Protein AF-A0AA40BUY1-F1 (afdb_monomer_lite)

Foldseek 3Di:
DDDDDDDDDDPPPPPPPPQADEAEAEAEDAVPPADPPHAPAEAECVVADDPDPVCVVVDFQLDPVVLVVSVVGPVSVVSVVVVVVVVVVVVVVVSVCRDPVNVPDDDPQQDPVSYHYHYHYYYDPGHDPNNVVPVVD

pLDDT: mean 70.33, std 16.42, range [40.0, 90.94]

Radius of gyration: 23.1 Å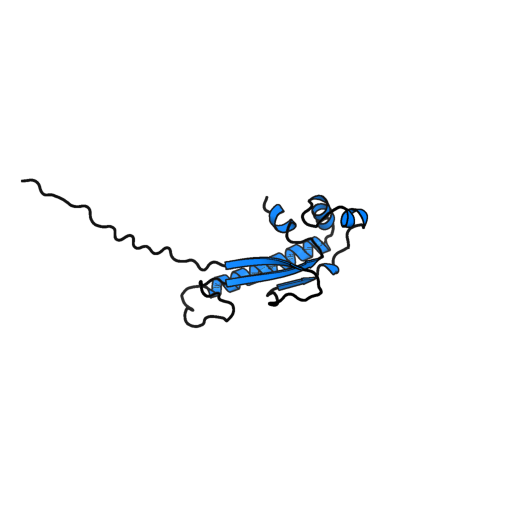; chains: 1; bounding box: 53×69×50 Å

Structure (mmCIF, N/CA/C/O backbone):
data_AF-A0AA40BUY1-F1
#
_entry.id   AF-A0AA40BUY1-F1
#
loop_
_atom_site.group_PDB
_atom_site.id
_atom_site.type_symbol
_atom_site.label_atom_id
_atom_site.label_alt_id
_atom_site.label_comp_id
_atom_site.label_asym_id
_atom_site.label_entity_id
_atom_site.label_seq_id
_atom_site.pdbx_PDB_ins_code
_atom_site.Cartn_x
_atom_site.Cartn_y
_atom_site.Cartn_z
_atom_site.occupancy
_atom_site.B_iso_or_equiv
_atom_site.auth_seq_id
_atom_site.auth_comp_id
_atom_site.auth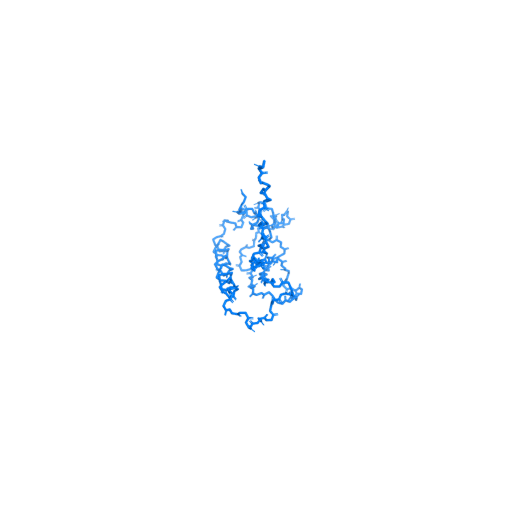_asym_id
_atom_site.auth_atom_id
_atom_site.pdbx_PDB_model_num
ATOM 1 N N . MET A 1 1 ? -32.742 59.477 33.363 1.00 49.59 1 MET A N 1
ATOM 2 C CA . MET A 1 1 ? -32.912 58.022 33.549 1.00 49.59 1 MET A CA 1
ATOM 3 C C . MET A 1 1 ? -32.795 57.360 32.189 1.00 49.59 1 MET A C 1
ATOM 5 O O . MET A 1 1 ? -33.638 57.623 31.346 1.00 49.59 1 MET A O 1
ATOM 9 N N . ALA A 1 2 ? -31.739 56.583 31.959 1.00 40.00 2 ALA A N 1
ATOM 10 C CA . ALA A 1 2 ? -31.630 55.678 30.818 1.00 40.00 2 ALA A CA 1
ATOM 11 C C . ALA A 1 2 ? -30.786 54.480 31.264 1.00 40.00 2 ALA A C 1
ATOM 13 O O . ALA A 1 2 ? -29.692 54.647 31.800 1.00 40.00 2 ALA A O 1
ATOM 14 N N . THR A 1 3 ? -31.391 53.306 31.150 1.00 44.47 3 THR A N 1
ATOM 15 C CA . THR A 1 3 ? -30.988 52.039 31.752 1.00 44.47 3 THR A CA 1
ATOM 16 C C . THR A 1 3 ? -29.832 51.395 30.991 1.00 44.47 3 THR A C 1
ATOM 18 O O . THR A 1 3 ? -29.900 51.212 29.779 1.00 44.47 3 THR A O 1
ATOM 21 N N . THR A 1 4 ? -28.797 51.020 31.741 1.00 53.81 4 THR A N 1
ATOM 22 C CA . THR A 1 4 ? -27.724 50.093 31.367 1.00 53.81 4 THR A CA 1
ATOM 23 C C . THR A 1 4 ? -28.295 48.760 30.887 1.00 53.81 4 THR A C 1
ATOM 25 O O . THR A 1 4 ? -29.037 48.113 31.622 1.00 53.81 4 THR A O 1
ATOM 28 N N . ILE A 1 5 ? -27.893 48.311 29.697 1.00 55.28 5 ILE A N 1
ATOM 29 C CA . ILE A 1 5 ? -28.089 46.929 29.246 1.00 55.28 5 ILE A CA 1
ATOM 30 C C . ILE A 1 5 ? -26.696 46.314 29.099 1.00 55.28 5 ILE A C 1
ATOM 32 O O . ILE A 1 5 ? -25.923 46.711 28.229 1.00 55.28 5 ILE A O 1
ATOM 36 N N . ALA A 1 6 ? -26.355 45.394 30.002 1.00 56.38 6 ALA A N 1
ATOM 37 C CA . ALA A 1 6 ? -25.155 44.573 29.895 1.00 56.38 6 ALA A CA 1
ATOM 38 C C . ALA A 1 6 ? -25.347 43.519 28.786 1.00 56.38 6 ALA A C 1
ATOM 40 O O . ALA A 1 6 ? -26.455 42.993 28.649 1.00 56.38 6 ALA A O 1
ATOM 41 N N . PRO A 1 7 ? -24.309 43.186 28.000 1.00 52.75 7 PRO A N 1
ATOM 42 C CA . PRO A 1 7 ? -24.410 42.123 27.011 1.00 52.75 7 PRO A CA 1
ATOM 43 C C . PRO A 1 7 ? -24.558 40.761 27.703 1.00 52.75 7 PRO A C 1
ATOM 45 O O . PRO A 1 7 ? -23.785 40.414 28.597 1.00 52.75 7 PRO A O 1
ATOM 48 N N . LEU A 1 8 ? -25.582 40.014 27.276 1.00 47.84 8 LEU A N 1
ATOM 49 C CA . LEU A 1 8 ? -25.810 38.611 27.613 1.00 47.84 8 LEU A CA 1
ATOM 50 C C . LEU A 1 8 ? -24.528 37.809 27.360 1.00 47.84 8 LEU A C 1
ATOM 52 O O . LEU A 1 8 ? -23.993 37.830 26.253 1.00 47.84 8 LEU A O 1
ATOM 56 N N . GLY A 1 9 ? -24.077 37.072 28.374 1.00 49.25 9 GLY A N 1
ATOM 57 C CA . GLY A 1 9 ? -23.062 36.046 28.196 1.00 49.25 9 GLY A CA 1
ATOM 58 C C . GLY A 1 9 ? -23.556 34.991 27.212 1.00 49.25 9 GLY A C 1
ATOM 59 O O . GLY A 1 9 ? -24.532 34.290 27.488 1.00 49.25 9 GLY A O 1
ATOM 60 N N . THR A 1 10 ? -22.883 34.866 26.071 1.00 49.66 10 THR A N 1
ATOM 61 C CA . THR A 1 10 ? -22.937 33.637 25.290 1.00 49.66 10 THR A CA 1
ATOM 62 C C . THR A 1 10 ? -22.011 32.644 25.971 1.00 49.66 10 THR A C 1
ATOM 64 O O . THR A 1 10 ? -20.785 32.746 25.944 1.00 49.66 10 THR A O 1
ATOM 67 N N . ASN A 1 11 ? -22.627 31.691 26.664 1.00 52.66 11 ASN A N 1
ATOM 68 C CA . ASN A 1 11 ? -21.968 30.478 27.111 1.00 52.66 11 ASN A CA 1
ATOM 69 C C . ASN A 1 11 ? -21.655 29.628 25.871 1.00 52.66 11 ASN A C 1
ATOM 71 O O . ASN A 1 11 ? -22.281 28.595 25.659 1.00 52.66 11 ASN A O 1
ATOM 75 N N . ASP A 1 12 ? -20.692 30.049 25.053 1.00 49.56 12 ASP A N 1
ATOM 76 C CA . ASP A 1 12 ? -20.134 29.225 23.981 1.00 49.56 12 ASP A CA 1
ATOM 77 C C . ASP A 1 12 ? -19.115 28.252 24.584 1.00 49.56 12 ASP A C 1
ATOM 79 O O . ASP A 1 12 ? -17.949 28.188 24.211 1.00 49.56 12 ASP A O 1
ATOM 83 N N . ASN A 1 13 ? -19.581 27.455 25.548 1.00 48.94 13 ASN A N 1
ATOM 84 C CA . ASN A 1 13 ? -18.924 26.219 25.947 1.00 48.94 13 ASN A CA 1
ATOM 85 C C . ASN A 1 13 ? -19.320 25.117 24.948 1.00 48.94 13 ASN A C 1
ATOM 87 O O . ASN A 1 13 ? -19.803 24.051 25.322 1.00 48.94 13 ASN A O 1
ATOM 91 N N . MET A 1 14 ? -19.172 25.397 23.648 1.00 45.34 14 MET A N 1
ATOM 92 C CA . MET A 1 14 ? -19.155 24.366 22.619 1.00 45.34 14 MET A CA 1
ATOM 93 C C . MET A 1 14 ? -17.780 23.724 22.716 1.00 45.34 14 MET A C 1
ATOM 95 O O . MET A 1 14 ? -16.821 24.135 22.067 1.00 45.34 14 MET A O 1
ATOM 99 N N . SER A 1 15 ? -17.678 22.717 23.583 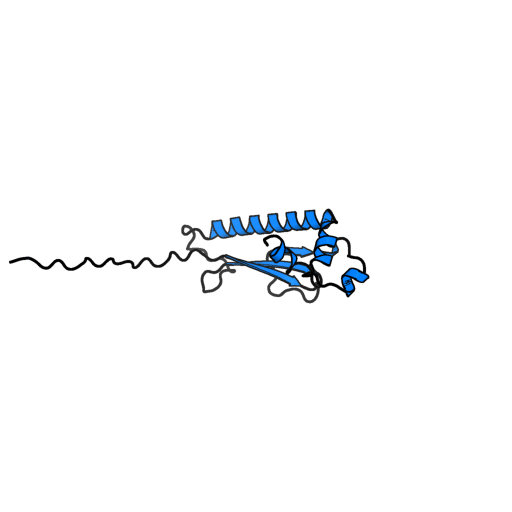1.00 53.75 15 SER A N 1
ATOM 100 C CA . SER A 1 15 ? -16.625 21.720 23.434 1.00 53.75 15 SER A CA 1
ATOM 101 C C . SER A 1 15 ? -16.669 21.277 21.967 1.00 53.75 15 SER A C 1
ATOM 103 O O . SER A 1 15 ? -17.750 20.875 21.520 1.00 53.75 15 SER A O 1
ATOM 105 N N . PRO A 1 16 ? -15.586 21.415 21.177 1.00 54.59 16 PRO A N 1
ATOM 106 C CA . PRO A 1 16 ? -15.600 20.905 19.817 1.00 54.59 16 PRO A CA 1
ATOM 107 C C . PRO A 1 16 ? -15.948 19.429 19.939 1.00 54.59 16 PRO A C 1
ATOM 109 O O . PRO A 1 16 ? -15.284 18.712 20.688 1.00 54.59 16 PRO A O 1
ATOM 112 N N . LEU A 1 17 ? -17.035 19.003 19.291 1.00 47.31 17 LEU A N 1
ATOM 113 C CA . LEU A 1 17 ? -17.368 17.591 19.175 1.00 47.31 17 LEU A CA 1
ATOM 114 C C . LEU A 1 17 ? -16.100 16.920 18.650 1.00 47.31 17 LEU A C 1
ATOM 116 O O . LEU A 1 17 ? -15.716 17.150 17.502 1.00 47.31 17 LEU A O 1
ATOM 120 N N . LEU A 1 18 ? -15.393 16.213 19.535 1.00 56.53 18 LEU A N 1
ATOM 121 C CA . LEU A 1 18 ? -14.166 15.498 19.226 1.00 56.53 18 LEU A CA 1
ATOM 122 C C . LEU A 1 18 ? -14.582 14.376 18.288 1.00 56.53 18 LEU A C 1
ATOM 124 O O . LEU A 1 18 ? -14.906 13.275 18.725 1.00 56.53 18 LEU A O 1
ATOM 128 N N . LEU A 1 19 ? -14.662 14.700 16.998 1.00 58.59 19 LEU A N 1
ATOM 129 C CA . LEU A 1 19 ? -14.892 13.710 15.973 1.00 58.59 19 LEU A CA 1
ATOM 130 C C . LEU A 1 19 ? -13.768 12.685 16.123 1.00 58.59 19 LEU A C 1
ATOM 132 O O . LEU A 1 19 ? -12.589 13.067 16.179 1.00 58.59 19 LEU A O 1
ATOM 136 N N . PRO A 1 20 ? -14.118 11.403 16.252 1.00 65.12 20 PRO A N 1
ATOM 137 C CA . PRO A 1 20 ? -13.131 10.371 16.461 1.00 65.12 20 PRO A CA 1
ATOM 138 C C . PRO A 1 20 ? -12.145 10.409 15.293 1.00 65.12 20 PRO A C 1
ATOM 140 O O . PRO A 1 20 ? -12.517 10.385 14.120 1.00 65.12 20 PRO A O 1
ATOM 143 N N . THR A 1 21 ? -10.869 10.581 15.630 1.00 71.69 21 THR A N 1
ATOM 144 C CA . THR A 1 21 ? -9.810 10.749 14.637 1.00 71.69 21 THR A CA 1
ATOM 145 C C . THR A 1 21 ? -9.294 9.371 14.249 1.00 71.69 21 THR A C 1
ATOM 147 O O . THR A 1 21 ? -8.694 8.679 15.076 1.00 71.69 21 THR A O 1
ATOM 150 N N . LEU A 1 22 ? -9.521 8.986 12.994 1.00 78.88 22 LEU A N 1
ATOM 151 C CA . LEU A 1 22 ? -8.958 7.775 12.408 1.00 78.88 22 LEU A CA 1
ATOM 152 C C . LEU A 1 22 ? -7.562 8.067 11.847 1.00 78.88 22 LEU A C 1
ATOM 154 O O . LEU A 1 22 ? -7.379 9.008 11.074 1.00 78.88 22 LEU A O 1
ATOM 158 N N . ILE A 1 23 ? -6.578 7.252 12.224 1.00 82.69 23 ILE A N 1
ATOM 159 C CA . ILE A 1 23 ? -5.206 7.345 11.715 1.00 82.69 23 ILE A CA 1
ATOM 160 C C . ILE A 1 23 ? -4.938 6.152 10.800 1.00 82.69 23 ILE A C 1
ATOM 162 O O . ILE A 1 23 ? -4.936 5.014 11.259 1.00 82.69 23 ILE A O 1
ATOM 166 N N . LEU A 1 24 ? -4.652 6.416 9.523 1.00 83.31 24 LEU A N 1
ATOM 167 C CA . LEU A 1 24 ? -4.169 5.411 8.574 1.00 83.31 24 LEU A CA 1
ATOM 168 C C . LEU A 1 24 ? -2.634 5.387 8.576 1.00 83.31 24 LEU A C 1
ATOM 170 O O . LEU A 1 24 ? -1.993 6.368 8.194 1.00 83.31 24 LEU A O 1
ATOM 174 N N . LEU A 1 25 ? -2.042 4.261 8.973 1.00 83.69 25 LEU A N 1
ATOM 175 C CA . LEU A 1 25 ? -0.599 4.039 8.978 1.00 83.69 25 LEU A CA 1
ATOM 176 C C . LEU A 1 25 ? -0.201 3.113 7.823 1.00 83.69 25 LEU A C 1
ATOM 178 O O . LEU A 1 25 ? -0.464 1.916 7.866 1.00 83.69 25 LEU A O 1
ATOM 182 N N . LEU A 1 26 ? 0.482 3.654 6.812 1.00 84.00 26 LEU A N 1
ATOM 183 C CA . LEU A 1 26 ? 1.041 2.874 5.704 1.00 84.00 26 LEU A CA 1
ATOM 184 C C . LEU A 1 26 ? 2.522 2.570 5.965 1.00 84.00 26 LEU A C 1
ATOM 186 O O . LEU A 1 26 ? 3.344 3.484 6.021 1.00 84.00 26 LEU A O 1
ATOM 190 N N . THR A 1 27 ? 2.873 1.290 6.086 1.00 84.50 27 THR A N 1
ATOM 191 C CA . THR A 1 27 ? 4.236 0.842 6.411 1.00 84.50 27 THR A CA 1
ATOM 192 C C . THR A 1 27 ? 4.817 -0.044 5.311 1.00 84.50 27 THR A C 1
ATOM 194 O O . THR A 1 27 ? 4.309 -1.131 5.036 1.00 84.50 27 THR A O 1
ATOM 197 N N . SER A 1 28 ? 5.936 0.366 4.710 1.00 81.81 28 SER A N 1
ATOM 198 C CA . SER A 1 28 ? 6.769 -0.522 3.888 1.00 81.81 28 SER A CA 1
ATOM 199 C C . SER A 1 28 ? 7.749 -1.288 4.778 1.00 81.81 28 SER A C 1
ATOM 201 O O . SER A 1 28 ? 8.490 -0.660 5.533 1.00 81.81 28 SER A O 1
ATOM 203 N N . HIS A 1 29 ? 7.786 -2.620 4.692 1.00 80.25 29 HIS A N 1
ATOM 204 C CA . HIS A 1 29 ? 8.687 -3.441 5.513 1.00 80.25 29 HIS A CA 1
ATOM 205 C C . HIS A 1 29 ? 9.345 -4.580 4.730 1.00 80.25 29 HIS A C 1
ATOM 207 O O . HIS A 1 29 ? 8.825 -5.053 3.716 1.00 80.25 29 HIS A O 1
ATOM 213 N N . ALA A 1 30 ? 10.487 -5.049 5.240 1.00 77.56 30 ALA A N 1
ATOM 214 C CA . ALA A 1 30 ? 11.073 -6.317 4.829 1.00 77.56 30 ALA A CA 1
ATOM 215 C C . ALA A 1 30 ? 10.273 -7.500 5.423 1.00 77.56 30 ALA A C 1
ATOM 217 O O . ALA A 1 30 ? 9.535 -7.348 6.381 1.00 77.56 30 ALA A O 1
ATOM 218 N N . HIS A 1 31 ? 10.396 -8.702 4.865 1.00 76.00 31 HIS A N 1
ATOM 219 C CA . HIS A 1 31 ? 9.568 -9.861 5.228 1.00 76.00 31 HIS A CA 1
ATOM 220 C C . HIS A 1 31 ? 10.047 -10.475 6.526 1.00 76.00 31 HIS A C 1
ATOM 222 O O . HIS A 1 31 ? 9.279 -11.110 7.242 1.00 76.00 31 HIS A O 1
ATOM 228 N N . THR A 1 32 ? 11.327 -10.250 6.795 1.00 79.12 32 THR A N 1
ATOM 229 C CA . THR A 1 32 ? 12.005 -10.643 8.004 1.00 79.12 32 THR A CA 1
ATOM 230 C C . THR A 1 32 ? 12.761 -9.416 8.514 1.00 79.12 32 THR A C 1
ATOM 232 O O . THR A 1 32 ? 13.489 -8.807 7.723 1.00 79.12 32 THR A O 1
ATOM 235 N N . PRO A 1 33 ? 12.618 -9.061 9.800 1.00 82.19 33 PRO A N 1
ATOM 236 C CA . PRO A 1 33 ? 11.687 -9.646 10.774 1.00 82.19 33 PRO A CA 1
ATOM 237 C C . PRO A 1 33 ? 10.214 -9.267 10.488 1.00 82.19 33 PRO A C 1
ATOM 239 O O . PRO A 1 33 ? 9.964 -8.261 9.823 1.00 82.19 33 PRO A O 1
ATOM 242 N N . PRO A 1 34 ? 9.230 -10.060 10.958 1.00 81.19 34 PRO A N 1
ATOM 243 C CA . PRO A 1 34 ? 7.822 -9.677 10.882 1.00 81.19 34 PRO A CA 1
ATOM 244 C C . PRO A 1 34 ? 7.559 -8.388 11.678 1.00 81.19 34 PRO A C 1
ATOM 246 O O . PRO A 1 34 ? 8.235 -8.109 12.669 1.00 81.19 34 PRO A O 1
ATOM 249 N N . LEU A 1 35 ? 6.569 -7.602 11.245 1.00 80.38 35 LEU A N 1
ATOM 250 C CA . LEU A 1 35 ? 6.139 -6.408 11.975 1.00 80.38 35 LEU A CA 1
ATOM 251 C C . LEU A 1 35 ? 5.482 -6.788 13.307 1.00 80.38 35 LEU A C 1
ATOM 253 O O . LEU A 1 35 ? 4.651 -7.697 13.363 1.00 80.38 35 LEU A O 1
ATOM 257 N N . HIS A 1 36 ? 5.849 -6.050 14.353 1.00 82.25 36 HIS A N 1
ATOM 258 C CA . HIS A 1 36 ? 5.245 -6.116 15.678 1.00 82.25 36 HIS A CA 1
ATOM 259 C C . HIS A 1 36 ? 4.810 -4.701 16.099 1.00 82.25 36 HIS A C 1
ATOM 261 O O . HIS A 1 36 ? 5.673 -3.824 16.181 1.00 82.25 36 HIS A O 1
ATOM 267 N N . PRO A 1 37 ? 3.513 -4.461 16.374 1.00 84.88 37 PRO A N 1
ATOM 268 C CA . PRO A 1 37 ? 2.390 -5.402 16.258 1.00 84.88 37 PRO A CA 1
ATOM 269 C C . PRO A 1 37 ? 2.124 -5.842 14.803 1.00 84.88 37 PRO A C 1
ATOM 271 O O . PRO A 1 37 ? 2.579 -5.172 13.870 1.00 84.88 37 PRO A O 1
ATOM 274 N N . PRO A 1 38 ? 1.422 -6.974 14.589 1.00 83.88 38 PRO A N 1
ATOM 275 C CA . PRO A 1 38 ? 0.976 -7.344 13.254 1.00 83.88 38 PRO A CA 1
ATOM 276 C C . PRO A 1 38 ? 0.046 -6.251 12.695 1.00 83.88 38 PRO A C 1
ATOM 278 O O . PRO A 1 38 ? -0.740 -5.682 13.451 1.00 83.88 38 PRO A O 1
ATOM 281 N N . PRO A 1 39 ? 0.146 -5.934 11.396 1.00 87.94 39 PRO A N 1
ATOM 282 C CA . PRO A 1 39 ? -0.734 -4.971 10.746 1.00 87.94 39 PRO A CA 1
ATOM 283 C C . PRO A 1 39 ? -2.131 -5.566 10.538 1.00 87.94 39 PRO A C 1
ATOM 285 O O . PRO A 1 39 ? -2.271 -6.786 10.424 1.00 87.94 39 PRO A O 1
ATOM 288 N N . ASP A 1 40 ? -3.134 -4.704 10.407 1.00 86.75 40 ASP A N 1
ATOM 289 C CA . ASP A 1 40 ? -4.508 -5.108 10.106 1.00 86.75 40 ASP A CA 1
ATOM 290 C C . ASP A 1 40 ? -4.633 -5.619 8.663 1.00 86.75 40 ASP A C 1
ATOM 292 O O . ASP A 1 40 ? -5.287 -6.627 8.402 1.00 86.75 40 ASP A O 1
ATOM 296 N N . LEU A 1 41 ? -3.926 -4.972 7.728 1.00 87.38 41 LEU A N 1
ATOM 297 C CA . LEU A 1 41 ? -3.809 -5.411 6.337 1.00 87.38 41 LEU A CA 1
ATOM 298 C C . LEU A 1 41 ? -2.353 -5.679 5.963 1.00 87.38 41 LEU A C 1
ATOM 300 O O . LEU A 1 41 ? -1.455 -4.892 6.267 1.00 87.38 41 LEU A O 1
ATOM 304 N N . LYS A 1 42 ? -2.115 -6.780 5.243 1.00 89.00 42 LYS A N 1
ATOM 305 C CA . LYS A 1 42 ? -0.785 -7.161 4.758 1.00 89.00 42 LYS A CA 1
ATOM 306 C C . LYS A 1 42 ? -0.814 -7.512 3.277 1.00 89.00 42 LYS A C 1
ATOM 308 O O . LYS A 1 42 ? -1.439 -8.492 2.885 1.00 89.00 42 LYS A O 1
ATOM 313 N N . PHE A 1 43 ? -0.033 -6.786 2.482 1.00 86.88 43 PHE A N 1
ATOM 314 C CA . PHE A 1 43 ? 0.092 -7.020 1.042 1.00 86.88 43 PHE A CA 1
ATOM 315 C C . PHE A 1 43 ? 1.515 -7.425 0.655 1.00 86.88 43 PHE A C 1
ATOM 317 O O . PHE A 1 43 ? 2.502 -6.830 1.099 1.00 86.88 43 PHE A O 1
ATOM 324 N N . ASN A 1 44 ? 1.635 -8.462 -0.175 1.00 83.75 44 ASN A N 1
ATOM 325 C CA . ASN A 1 44 ? 2.917 -8.979 -0.644 1.00 83.75 44 ASN A CA 1
ATOM 326 C C . ASN A 1 44 ? 3.164 -8.542 -2.087 1.00 83.75 44 ASN A C 1
ATOM 328 O O . ASN A 1 44 ? 2.587 -9.129 -2.992 1.00 83.75 44 ASN A O 1
ATOM 332 N N . LEU A 1 45 ? 4.053 -7.570 -2.319 1.00 79.88 45 LEU A N 1
ATOM 333 C CA . LEU A 1 45 ? 4.310 -7.113 -3.689 1.00 79.88 45 LEU A CA 1
ATOM 334 C C . LEU A 1 45 ? 5.378 -7.938 -4.431 1.00 79.88 45 LEU A C 1
ATOM 336 O O . LEU A 1 45 ? 5.755 -7.573 -5.538 1.00 79.88 45 LEU A O 1
ATOM 340 N N . ARG A 1 46 ? 5.888 -9.051 -3.872 1.00 77.38 46 ARG A N 1
ATOM 341 C CA . ARG A 1 46 ? 6.799 -9.955 -4.620 1.00 77.38 46 ARG A CA 1
ATOM 342 C C . ARG A 1 46 ? 6.121 -10.657 -5.788 1.00 77.38 46 ARG A C 1
ATOM 344 O O . ARG A 1 46 ? 6.806 -11.279 -6.590 1.00 77.38 46 ARG A O 1
ATOM 351 N N . THR A 1 47 ? 4.794 -10.645 -5.806 1.00 78.94 47 THR A N 1
ATOM 352 C CA . THR A 1 47 ? 3.989 -11.216 -6.882 1.00 78.94 47 THR A CA 1
ATOM 353 C C . THR A 1 47 ? 3.973 -10.324 -8.118 1.00 78.94 47 THR A C 1
ATOM 355 O O . THR A 1 47 ? 3.577 -10.793 -9.173 1.00 78.94 47 THR A O 1
ATOM 358 N N . ILE A 1 48 ? 4.399 -9.063 -7.991 1.00 83.06 48 ILE A N 1
ATOM 359 C CA . ILE A 1 48 ? 4.494 -8.110 -9.095 1.00 83.06 48 ILE A CA 1
ATOM 360 C C . ILE A 1 48 ? 5.815 -8.300 -9.837 1.00 83.06 48 ILE A C 1
ATOM 362 O O . ILE A 1 48 ? 6.832 -8.681 -9.246 1.00 83.06 48 ILE A O 1
ATOM 366 N N . GLU A 1 49 ? 5.803 -8.000 -11.134 1.00 81.62 49 GLU A N 1
ATOM 367 C CA . GLU A 1 49 ? 6.992 -8.038 -11.970 1.00 81.62 49 GLU A CA 1
ATOM 368 C C . GLU A 1 49 ? 8.118 -7.164 -11.394 1.00 81.62 49 GLU A C 1
ATOM 370 O O . GLU A 1 49 ? 7.939 -6.003 -11.014 1.00 81.62 49 GLU A O 1
ATOM 375 N N . ASN A 1 50 ? 9.309 -7.754 -11.289 1.00 81.25 50 ASN A N 1
ATOM 376 C CA . ASN A 1 50 ? 10.457 -7.085 -10.697 1.00 81.25 50 ASN A CA 1
ATOM 377 C C . ASN A 1 50 ? 11.036 -6.086 -11.712 1.00 81.25 50 ASN A C 1
ATOM 379 O O . ASN A 1 50 ? 11.388 -6.503 -12.818 1.00 81.25 50 ASN A O 1
ATOM 383 N N . PRO A 1 51 ? 11.203 -4.799 -11.363 1.00 81.00 51 PRO A N 1
ATOM 384 C CA . PRO A 1 51 ? 11.805 -3.830 -12.269 1.00 81.00 51 PRO A CA 1
ATOM 385 C C . PRO A 1 51 ? 13.223 -4.257 -12.702 1.00 81.00 51 PRO A C 1
ATOM 387 O O . PRO A 1 51 ? 13.947 -4.906 -11.934 1.00 81.00 51 PRO A O 1
ATOM 390 N N . PRO A 1 52 ? 13.670 -3.847 -13.906 1.00 84.31 52 PRO A N 1
ATOM 391 C CA . PRO A 1 52 ? 15.020 -4.092 -14.394 1.00 84.31 52 PRO A CA 1
ATOM 392 C C . PRO A 1 52 ? 16.083 -3.703 -13.366 1.00 84.31 52 PRO A C 1
ATOM 394 O O . PRO A 1 52 ? 15.993 -2.652 -12.728 1.00 84.31 52 PRO A O 1
ATOM 397 N N . LYS A 1 53 ? 17.143 -4.514 -13.259 1.00 80.12 53 LYS A N 1
ATOM 398 C CA . LYS A 1 53 ? 18.221 -4.327 -12.270 1.00 80.12 53 LYS A CA 1
ATOM 399 C C . LYS A 1 53 ? 18.783 -2.901 -12.255 1.00 80.12 53 LYS A C 1
ATOM 401 O O . LYS A 1 53 ? 18.999 -2.347 -11.188 1.00 80.12 53 LYS A O 1
ATOM 406 N N . ILE A 1 54 ? 18.962 -2.291 -13.427 1.00 83.81 54 ILE A N 1
ATOM 407 C CA . ILE A 1 54 ? 19.484 -0.922 -13.560 1.00 83.81 54 ILE A CA 1
ATOM 408 C C . ILE A 1 54 ? 18.572 0.090 -12.856 1.00 83.81 54 ILE A C 1
ATOM 410 O O . ILE A 1 54 ? 19.059 0.982 -12.167 1.00 83.81 54 ILE A O 1
ATOM 414 N N . ILE A 1 55 ? 17.254 -0.059 -13.007 1.00 80.62 55 ILE A N 1
ATOM 415 C CA . ILE A 1 55 ? 16.265 0.805 -12.356 1.00 80.62 55 ILE A CA 1
ATOM 416 C C . ILE A 1 55 ? 16.289 0.548 -10.851 1.00 80.62 55 ILE A C 1
ATOM 418 O O . ILE A 1 55 ? 16.370 1.498 -10.085 1.00 80.62 55 ILE A O 1
ATOM 422 N N . ARG A 1 56 ? 16.292 -0.722 -10.436 1.00 79.44 56 ARG A N 1
ATOM 423 C CA . ARG A 1 56 ? 16.297 -1.115 -9.022 1.00 79.44 56 ARG A CA 1
ATOM 424 C C . ARG A 1 56 ? 17.516 -0.602 -8.254 1.00 79.44 56 ARG A C 1
ATOM 426 O O . ARG A 1 56 ? 17.373 -0.154 -7.127 1.00 79.44 56 ARG A O 1
ATOM 433 N N . ASP A 1 57 ? 18.697 -0.670 -8.856 1.00 80.31 57 ASP A N 1
ATOM 434 C CA . ASP A 1 57 ? 19.941 -0.280 -8.188 1.00 80.31 57 ASP A CA 1
ATOM 435 C C . ASP A 1 57 ? 20.119 1.258 -8.173 1.00 80.31 57 ASP A C 1
ATOM 437 O O . ASP A 1 57 ? 20.866 1.786 -7.353 1.00 80.31 57 ASP A O 1
ATOM 441 N N . SER A 1 58 ? 19.421 1.986 -9.058 1.00 82.12 58 SER A N 1
ATOM 442 C CA . SER A 1 58 ? 19.548 3.449 -9.213 1.00 82.12 58 SER A CA 1
ATOM 443 C C . SER A 1 58 ? 18.419 4.247 -8.559 1.00 82.12 58 SER A C 1
ATOM 445 O O . SER A 1 58 ? 18.507 5.473 -8.449 1.00 82.12 58 SER A O 1
ATOM 447 N N . HIS A 1 59 ? 17.324 3.586 -8.188 1.00 79.94 59 HIS A N 1
ATOM 448 C CA . HIS A 1 59 ? 16.097 4.247 -7.779 1.00 79.94 59 HIS A CA 1
ATOM 449 C C . HIS A 1 59 ? 15.439 3.559 -6.593 1.00 79.94 59 HIS A C 1
ATOM 451 O O . HIS A 1 59 ? 15.157 2.365 -6.620 1.00 79.94 59 HIS A O 1
ATOM 457 N N . THR A 1 60 ? 15.092 4.371 -5.602 1.00 78.00 60 THR A N 1
ATOM 458 C CA . THR A 1 60 ? 14.207 3.972 -4.515 1.00 78.00 60 THR A CA 1
ATOM 459 C C . THR A 1 60 ? 12.756 4.091 -4.969 1.00 78.00 60 THR A C 1
ATOM 461 O O . THR A 1 60 ? 12.435 4.741 -5.975 1.00 78.00 60 THR A O 1
ATOM 464 N N . GLY A 1 61 ? 11.827 3.493 -4.238 1.00 71.25 61 GLY A N 1
ATOM 465 C CA . GLY A 1 61 ? 10.420 3.502 -4.630 1.00 71.25 61 GLY A CA 1
ATOM 466 C C . GLY A 1 61 ? 9.629 4.743 -4.222 1.00 71.25 61 GLY A C 1
ATOM 467 O O . GLY A 1 61 ? 8.415 4.793 -4.395 1.00 71.25 61 GLY A O 1
ATOM 468 N N . VAL A 1 62 ? 10.329 5.800 -3.803 1.00 78.50 62 VAL A N 1
ATOM 469 C CA . VAL A 1 62 ? 9.805 7.174 -3.865 1.00 78.50 62 VAL A CA 1
ATOM 470 C C . VAL A 1 62 ? 10.139 7.880 -5.182 1.00 78.50 62 VAL A C 1
ATOM 472 O O . VAL A 1 62 ? 9.671 8.991 -5.424 1.00 78.50 62 VAL A O 1
ATOM 475 N N . SER A 1 63 ? 10.948 7.270 -6.052 1.00 82.50 63 SER A N 1
ATOM 476 C CA . SER A 1 63 ? 11.321 7.889 -7.320 1.00 82.50 63 SER A CA 1
ATOM 477 C C . SER A 1 63 ? 10.176 7.844 -8.335 1.00 82.50 63 SER A C 1
ATOM 479 O O . SER A 1 63 ? 9.537 6.812 -8.559 1.00 82.50 63 SER A O 1
ATOM 481 N N . LYS A 1 64 ? 9.976 8.967 -9.033 1.00 81.88 64 LYS A N 1
ATOM 482 C CA . LYS A 1 64 ? 9.030 9.055 -10.153 1.00 81.88 64 LYS A CA 1
ATOM 483 C C . LYS A 1 64 ? 9.327 8.002 -11.224 1.00 81.88 64 LYS A C 1
ATOM 485 O O . LYS A 1 64 ? 8.412 7.381 -11.739 1.00 81.88 64 LYS A O 1
ATOM 490 N N . ARG A 1 65 ? 10.607 7.766 -11.526 1.00 84.00 65 ARG A N 1
ATOM 491 C CA . ARG A 1 65 ? 11.025 6.839 -12.584 1.00 84.00 65 ARG A CA 1
ATOM 492 C C . ARG A 1 65 ? 10.666 5.385 -12.283 1.00 84.00 65 ARG A C 1
ATOM 494 O O . ARG A 1 65 ? 10.188 4.699 -13.180 1.00 84.00 65 ARG A O 1
ATOM 501 N N . LEU A 1 66 ? 10.867 4.924 -11.046 1.00 82.81 66 LEU A N 1
ATOM 502 C CA . LEU A 1 66 ? 10.448 3.579 -10.649 1.00 82.81 66 LEU A CA 1
ATOM 503 C C . LEU A 1 66 ? 8.920 3.472 -10.595 1.00 82.81 66 LEU A C 1
ATOM 505 O O . LEU A 1 66 ? 8.372 2.487 -11.075 1.00 82.81 66 LEU A O 1
ATOM 509 N N . ARG A 1 67 ? 8.225 4.497 -10.087 1.00 83.88 67 ARG A N 1
ATOM 510 C CA . ARG A 1 67 ? 6.757 4.528 -10.087 1.00 83.88 67 ARG A CA 1
ATOM 511 C C . ARG A 1 67 ? 6.188 4.430 -11.498 1.00 83.88 67 ARG A C 1
ATOM 513 O O . ARG A 1 67 ? 5.364 3.564 -11.750 1.00 83.88 67 ARG A O 1
ATOM 520 N N . ASP A 1 68 ? 6.621 5.310 -12.396 1.00 86.00 68 ASP A N 1
ATOM 521 C CA . ASP A 1 68 ? 6.103 5.363 -13.760 1.00 86.00 68 ASP A CA 1
ATOM 522 C C . ASP A 1 68 ? 6.359 4.020 -14.462 1.00 86.00 68 ASP A C 1
ATOM 524 O O . ASP A 1 68 ? 5.477 3.521 -15.143 1.00 86.00 68 ASP A O 1
ATOM 528 N N . HIS A 1 69 ? 7.507 3.377 -14.221 1.00 86.19 69 HIS A N 1
ATOM 529 C CA . HIS A 1 69 ? 7.779 2.025 -14.710 1.00 86.19 69 HIS A CA 1
ATOM 530 C C . HIS A 1 69 ? 6.819 0.973 -14.132 1.00 86.19 69 HIS A C 1
ATOM 532 O O . HIS A 1 69 ? 6.303 0.149 -14.876 1.00 86.19 69 HIS A O 1
ATOM 538 N N . LEU A 1 70 ? 6.563 0.990 -12.821 1.00 85.06 70 LEU A N 1
ATOM 539 C CA . LEU A 1 70 ? 5.649 0.034 -12.190 1.00 85.06 70 LEU A CA 1
ATOM 540 C C . LEU A 1 70 ? 4.199 0.209 -12.660 1.00 85.06 70 LEU A C 1
ATOM 542 O O . LEU A 1 70 ? 3.497 -0.780 -12.822 1.00 85.06 70 LEU A O 1
ATOM 546 N N . LE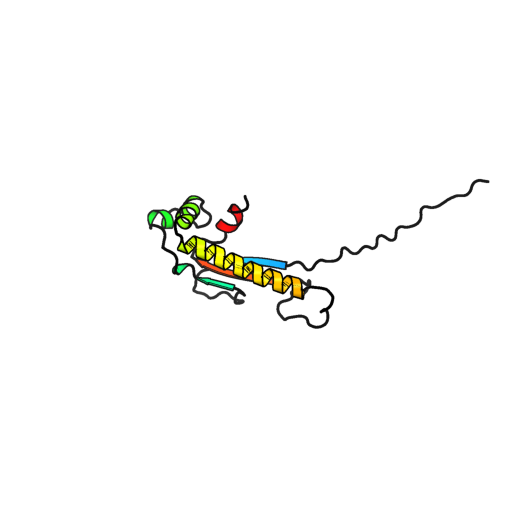U A 1 71 ? 3.774 1.442 -12.944 1.00 87.81 71 LEU A N 1
ATOM 547 C CA . LEU A 1 71 ? 2.440 1.749 -13.473 1.00 87.81 71 LEU A CA 1
ATOM 548 C C . LEU A 1 71 ? 2.202 1.244 -14.908 1.00 87.81 71 LEU A C 1
ATOM 550 O O . LEU A 1 71 ? 1.067 1.292 -15.365 1.00 87.81 71 LEU A O 1
ATOM 554 N N . HIS A 1 72 ? 3.230 0.764 -15.616 1.00 88.69 72 HIS A N 1
ATOM 555 C CA . HIS A 1 72 ? 3.043 0.082 -16.904 1.00 88.69 72 HIS A CA 1
ATOM 556 C C . HIS A 1 72 ? 2.635 -1.390 -16.749 1.00 88.69 72 HIS A C 1
ATOM 558 O O . HIS A 1 72 ? 2.283 -2.017 -17.744 1.00 88.69 72 HIS A O 1
ATOM 564 N N . TYR A 1 73 ? 2.714 -1.954 -15.541 1.00 88.12 73 TYR A N 1
ATOM 565 C CA . TYR A 1 73 ? 2.327 -3.336 -15.287 1.00 88.12 73 TYR A CA 1
ATOM 566 C C . TYR A 1 73 ? 0.888 -3.404 -14.785 1.00 88.12 73 TYR A C 1
ATOM 568 O O . TYR A 1 73 ? 0.589 -2.926 -13.688 1.00 88.12 73 TYR A O 1
ATOM 576 N N . ASP A 1 74 ? 0.018 -4.056 -15.554 1.00 90.31 74 ASP A N 1
ATOM 577 C CA . ASP A 1 74 ? -1.404 -4.204 -15.222 1.00 90.31 74 ASP A CA 1
ATOM 578 C C . ASP A 1 74 ? -1.607 -4.870 -13.852 1.00 90.31 74 ASP A C 1
ATOM 580 O O . ASP A 1 74 ? -2.427 -4.416 -13.057 1.00 90.31 74 ASP A O 1
ATOM 584 N N . ASP A 1 75 ? -0.790 -5.873 -13.517 1.00 87.94 75 ASP A N 1
ATOM 585 C CA . ASP A 1 75 ? -0.835 -6.559 -12.219 1.00 87.94 75 ASP A CA 1
ATOM 586 C C . ASP A 1 75 ? -0.544 -5.612 -11.046 1.00 87.94 75 ASP A C 1
ATOM 588 O O . ASP A 1 75 ? -1.103 -5.759 -9.958 1.00 87.94 75 ASP A O 1
ATOM 592 N N . PHE A 1 76 ? 0.337 -4.626 -11.251 1.00 86.69 76 PHE A N 1
ATOM 593 C CA . PHE A 1 76 ? 0.655 -3.633 -10.227 1.00 86.69 76 PHE A CA 1
ATOM 594 C C . PHE A 1 76 ? -0.502 -2.658 -10.028 1.00 86.69 76 PHE A C 1
ATOM 596 O O . PHE A 1 76 ? -0.844 -2.348 -8.887 1.00 86.69 76 PHE A O 1
ATOM 603 N N . VAL A 1 77 ? -1.121 -2.207 -11.120 1.00 88.94 77 VAL A N 1
ATOM 604 C CA . VAL A 1 77 ? -2.297 -1.328 -11.076 1.00 88.94 77 VAL A CA 1
ATOM 605 C C . VAL A 1 77 ? -3.467 -2.045 -10.402 1.00 88.94 77 VAL A C 1
ATOM 607 O O . VAL A 1 77 ? -4.013 -1.534 -9.428 1.00 88.94 77 VAL A O 1
ATOM 610 N N . ALA A 1 78 ? -3.763 -3.280 -10.815 1.00 90.00 78 ALA A N 1
ATOM 611 C CA . ALA A 1 78 ? -4.810 -4.099 -10.212 1.00 90.00 78 ALA A CA 1
ATOM 612 C C . ALA A 1 78 ? -4.572 -4.341 -8.713 1.00 90.00 78 ALA A C 1
ATOM 614 O O . ALA A 1 78 ? -5.514 -4.345 -7.917 1.00 90.00 78 ALA A O 1
ATOM 615 N N . LEU A 1 79 ? -3.312 -4.518 -8.300 1.00 88.50 79 LEU A N 1
ATOM 616 C CA . LEU A 1 79 ? -2.967 -4.647 -6.890 1.00 88.50 79 LEU A CA 1
ATOM 617 C C . LEU A 1 79 ? -3.197 -3.344 -6.116 1.00 88.50 79 LEU A C 1
ATOM 619 O O . LEU A 1 79 ? -3.689 -3.407 -4.993 1.00 88.50 79 LEU A O 1
ATOM 623 N N . ILE A 1 80 ? -2.870 -2.179 -6.685 1.00 89.00 80 ILE A N 1
ATOM 624 C CA . ILE A 1 80 ? -3.161 -0.883 -6.052 1.00 89.00 80 ILE A CA 1
ATOM 625 C C . ILE A 1 80 ? -4.669 -0.711 -5.863 1.00 89.00 80 ILE A C 1
ATOM 627 O O . ILE A 1 80 ? -5.092 -0.413 -4.746 1.00 89.00 80 ILE A O 1
ATOM 631 N N . ASP A 1 81 ? -5.465 -0.971 -6.899 1.00 89.38 81 ASP A N 1
ATOM 632 C CA . ASP A 1 81 ? -6.926 -0.847 -6.842 1.00 89.38 81 ASP A CA 1
ATOM 633 C C . ASP A 1 81 ? -7.525 -1.791 -5.787 1.00 89.38 81 ASP A C 1
ATOM 635 O O . ASP A 1 81 ? -8.407 -1.419 -5.004 1.00 89.38 81 ASP A O 1
ATOM 639 N N . HIS A 1 82 ? -7.003 -3.019 -5.713 1.00 88.94 82 HIS A N 1
ATOM 640 C CA . HIS A 1 82 ? -7.398 -3.991 -4.699 1.00 88.94 82 HIS A CA 1
ATOM 641 C C . HIS A 1 82 ? -7.065 -3.515 -3.278 1.00 88.94 82 HIS A C 1
ATOM 643 O O . HIS A 1 82 ? -7.904 -3.610 -2.379 1.00 88.94 82 HIS A O 1
ATOM 649 N N . VAL A 1 83 ? -5.854 -2.987 -3.070 1.00 88.75 83 VAL A N 1
ATOM 650 C CA . VAL A 1 83 ? -5.404 -2.442 -1.781 1.00 88.75 83 VAL A CA 1
ATOM 651 C C . VAL A 1 83 ? -6.267 -1.254 -1.368 1.00 88.75 83 VAL A C 1
ATOM 653 O O . VAL A 1 83 ? -6.721 -1.206 -0.228 1.00 88.75 83 VAL A O 1
ATOM 656 N N . GLU A 1 84 ? -6.523 -0.315 -2.280 1.00 87.94 84 GLU A N 1
ATOM 657 C CA . GLU A 1 84 ? -7.363 0.854 -2.015 1.00 87.94 84 GLU A CA 1
ATOM 658 C C . GLU A 1 84 ? -8.777 0.439 -1.605 1.00 87.94 84 GLU A C 1
ATOM 660 O O . GLU A 1 84 ? -9.285 0.910 -0.589 1.00 87.94 84 GLU A O 1
ATOM 665 N N . THR A 1 85 ? -9.373 -0.512 -2.325 1.00 90.94 85 THR A N 1
ATOM 666 C CA . THR A 1 85 ? -10.707 -1.038 -2.007 1.00 90.94 85 THR A CA 1
ATOM 667 C C . THR A 1 85 ? -10.761 -1.643 -0.601 1.00 90.94 85 THR A C 1
ATOM 669 O O . THR A 1 85 ? -11.688 -1.358 0.157 1.00 90.94 85 THR A O 1
ATOM 672 N N . GLN A 1 86 ? -9.758 -2.443 -0.223 1.00 90.50 86 GLN A N 1
ATOM 673 C CA . GLN A 1 86 ? -9.676 -3.053 1.111 1.00 90.50 86 GLN A CA 1
ATOM 674 C C . GLN A 1 86 ? -9.533 -2.000 2.216 1.00 90.50 86 GLN A C 1
ATOM 676 O O . GLN A 1 86 ? -10.220 -2.072 3.234 1.00 90.50 86 GLN A O 1
ATOM 681 N N . ILE A 1 87 ? -8.669 -1.002 2.007 1.00 87.88 87 ILE A N 1
ATOM 682 C CA . ILE A 1 87 ? -8.474 0.091 2.965 1.00 87.88 87 ILE A CA 1
ATOM 683 C C . ILE A 1 87 ? -9.773 0.877 3.137 1.00 87.88 87 ILE A C 1
ATOM 685 O O . ILE A 1 87 ? -10.180 1.137 4.265 1.00 87.88 87 ILE A O 1
ATOM 689 N N . LEU A 1 88 ? -10.437 1.244 2.038 1.00 88.69 88 LEU A N 1
ATOM 690 C CA . LEU A 1 88 ? -11.684 2.005 2.089 1.00 88.69 88 LEU A CA 1
ATOM 691 C C . LEU A 1 88 ? -12.798 1.238 2.804 1.00 88.69 88 LEU A C 1
ATOM 693 O O . LEU A 1 88 ? -13.498 1.838 3.616 1.00 88.69 88 LEU A O 1
ATOM 697 N N . ALA A 1 89 ? -12.933 -0.068 2.556 1.00 88.62 89 ALA A N 1
ATOM 698 C CA . ALA A 1 89 ? -13.906 -0.902 3.259 1.00 88.62 89 ALA A CA 1
ATOM 699 C C . ALA A 1 89 ? -13.670 -0.877 4.779 1.00 88.62 89 ALA A C 1
ATOM 701 O O . ALA A 1 89 ? -14.585 -0.568 5.538 1.00 88.62 89 ALA A O 1
ATOM 702 N N . MET A 1 90 ? -12.422 -1.078 5.217 1.00 86.12 90 MET A N 1
ATOM 703 C CA . MET A 1 90 ? -12.077 -1.029 6.641 1.00 86.12 90 MET A CA 1
ATOM 704 C C . MET A 1 90 ? -12.299 0.347 7.270 1.00 86.12 90 MET A C 1
ATOM 706 O O . MET A 1 90 ? -12.795 0.443 8.388 1.00 86.12 90 MET A O 1
ATOM 710 N N . VAL A 1 91 ? -11.961 1.422 6.554 1.00 85.62 91 VAL A N 1
ATOM 711 C CA . VAL A 1 91 ? -12.186 2.795 7.024 1.00 85.62 91 VAL A CA 1
ATOM 712 C C . VAL A 1 91 ? -13.678 3.064 7.231 1.00 85.62 91 VAL A C 1
ATOM 714 O O . VAL A 1 91 ? -14.050 3.678 8.228 1.00 85.62 91 VAL A O 1
ATOM 717 N N . VAL A 1 92 ? -14.539 2.612 6.315 1.00 86.44 92 VAL A N 1
ATOM 718 C CA . VAL A 1 92 ? -15.997 2.772 6.435 1.00 86.44 92 VAL A CA 1
ATOM 719 C C . VAL A 1 92 ? -16.539 1.994 7.632 1.00 86.44 92 VAL A C 1
ATOM 721 O O . VAL A 1 92 ? -17.340 2.544 8.395 1.00 86.44 92 VAL A O 1
ATOM 724 N N . ASP A 1 93 ? -16.078 0.760 7.832 1.00 83.44 93 ASP A N 1
ATOM 725 C CA . ASP A 1 93 ? -16.477 -0.066 8.974 1.00 83.44 93 ASP A CA 1
ATOM 726 C C . ASP A 1 93 ? -16.053 0.578 10.305 1.00 83.44 93 ASP A C 1
ATOM 728 O O . ASP A 1 93 ? -16.862 0.702 11.230 1.00 83.44 93 ASP A O 1
ATOM 732 N N . ASP A 1 94 ? -14.818 1.082 10.387 1.00 80.31 94 ASP A N 1
ATOM 733 C CA . ASP A 1 94 ? -14.307 1.754 11.583 1.00 80.31 94 ASP A CA 1
ATOM 734 C C . ASP A 1 94 ? -15.028 3.073 11.870 1.00 80.31 94 ASP A C 1
ATOM 736 O O . ASP A 1 94 ? -15.371 3.342 13.021 1.00 80.31 94 ASP A O 1
ATOM 740 N N . ILE A 1 95 ? -15.303 3.891 10.849 1.00 77.88 95 ILE A N 1
ATOM 741 C CA . ILE A 1 95 ? -16.073 5.134 11.015 1.00 77.88 95 ILE A CA 1
ATOM 742 C C . ILE A 1 95 ? -17.488 4.823 11.508 1.00 77.88 95 ILE A C 1
ATOM 744 O O . ILE A 1 95 ? -17.993 5.510 12.398 1.00 77.88 95 ILE A O 1
ATOM 748 N N . SER A 1 96 ? -18.119 3.778 10.972 1.00 77.38 96 SER A N 1
ATOM 749 C CA . SER A 1 96 ? -19.467 3.372 11.379 1.00 77.38 96 SER A CA 1
ATOM 750 C C . SER A 1 96 ? -19.501 2.942 12.852 1.00 77.38 96 SER A C 1
ATOM 752 O O . SER A 1 96 ? -20.413 3.323 13.589 1.00 77.38 96 SER A O 1
ATOM 754 N N . ALA A 1 97 ? -18.463 2.236 13.312 1.00 70.31 97 ALA A N 1
ATOM 755 C CA . ALA A 1 97 ? -18.305 1.798 14.700 1.00 70.31 97 ALA A CA 1
ATOM 756 C C . ALA A 1 97 ? -17.982 2.931 15.695 1.00 70.31 97 ALA A C 1
ATOM 758 O O . ALA A 1 97 ? -18.057 2.732 16.906 1.00 70.31 97 ALA A O 1
ATOM 759 N N . LEU A 1 98 ? -17.601 4.110 15.203 1.00 66.62 98 LEU A N 1
ATOM 760 C CA . LEU A 1 98 ? -17.232 5.274 16.008 1.00 66.62 98 LEU A CA 1
ATOM 761 C C . LEU A 1 98 ? -18.407 6.243 16.257 1.00 66.62 98 LEU A C 1
ATOM 763 O O . LEU A 1 98 ? -18.230 7.292 16.880 1.00 66.62 98 LEU A O 1
ATOM 767 N N . THR A 1 99 ? -19.610 5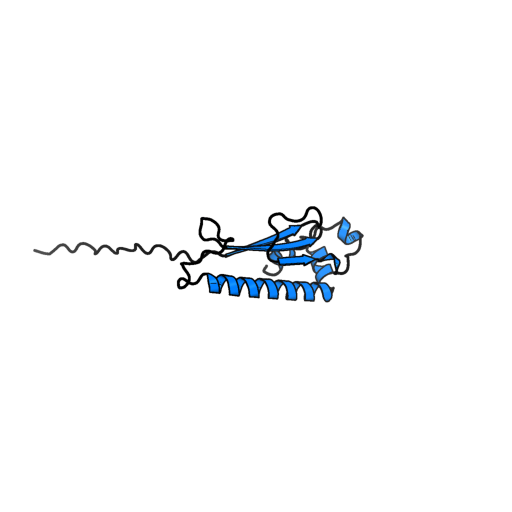.909 15.785 1.00 63.69 99 THR A N 1
ATOM 768 C CA . THR A 1 99 ? -20.822 6.697 16.043 1.00 63.69 99 THR A CA 1
ATOM 769 C C . THR A 1 99 ? -21.278 6.567 17.511 1.00 63.69 99 THR A C 1
ATOM 771 O O . THR A 1 99 ? -21.135 5.506 18.123 1.00 63.69 99 THR A O 1
ATOM 774 N N . PRO A 1 100 ? -21.807 7.646 18.124 1.00 55.78 100 PRO A N 1
ATOM 775 C CA . PRO A 1 100 ? -21.969 7.764 19.580 1.00 55.78 100 PRO A CA 1
ATOM 776 C C . PRO A 1 100 ? -22.992 6.817 20.232 1.00 55.78 100 PRO A C 1
ATOM 778 O O . PRO A 1 100 ? -23.048 6.766 21.459 1.00 55.78 100 PRO A O 1
ATOM 781 N N . ASP A 1 101 ? -23.758 6.037 19.465 1.00 54.00 101 ASP A N 1
ATOM 782 C CA . ASP A 1 101 ? -24.735 5.086 20.018 1.00 54.00 101 ASP A CA 1
ATOM 783 C C . ASP A 1 101 ? -24.093 3.823 20.630 1.00 54.00 101 ASP A C 1
ATOM 785 O O . ASP A 1 101 ? -24.770 3.067 21.321 1.00 54.00 101 ASP A O 1
ATOM 789 N N . SER A 1 102 ? -22.787 3.592 20.428 1.00 50.91 102 SER A N 1
ATOM 790 C CA . SER A 1 102 ? -22.095 2.351 20.840 1.00 50.91 102 SER A CA 1
ATOM 791 C C . SER A 1 102 ? -21.072 2.527 21.978 1.00 50.91 102 SER A C 1
ATOM 793 O O . SER A 1 102 ? -20.184 1.696 22.156 1.00 50.91 102 SER A O 1
ATOM 795 N N . ALA A 1 103 ? -21.177 3.597 22.774 1.00 51.88 103 ALA A N 1
ATOM 796 C CA . ALA A 1 103 ? -20.176 3.995 23.775 1.00 51.88 103 ALA A CA 1
ATOM 797 C C . ALA A 1 103 ? -19.942 3.027 24.969 1.00 51.88 103 ALA A C 1
ATOM 799 O O . ALA A 1 103 ? -19.209 3.401 25.885 1.00 51.88 103 ALA A O 1
ATOM 800 N N . SER A 1 104 ? -20.510 1.811 25.005 1.00 51.44 104 SER A N 1
ATOM 801 C CA . SER A 1 104 ? -20.218 0.847 26.087 1.00 51.44 104 SER A CA 1
ATOM 802 C C . SER A 1 104 ? -19.106 -0.155 25.782 1.00 51.44 104 SER A C 1
ATOM 804 O O . SER A 1 104 ? -18.517 -0.675 26.727 1.00 51.44 104 SER A O 1
ATOM 806 N N . ASP A 1 105 ? -18.767 -0.400 24.514 1.00 49.19 105 ASP A N 1
ATOM 807 C CA . ASP A 1 105 ? -17.932 -1.552 24.148 1.00 49.19 105 ASP A CA 1
ATOM 808 C C . ASP A 1 105 ? -16.645 -1.097 23.444 1.00 49.19 105 ASP A C 1
ATOM 810 O O . ASP A 1 105 ? -16.511 -1.132 22.219 1.00 49.19 105 ASP A O 1
ATOM 814 N N . LEU A 1 106 ? -15.665 -0.628 24.225 1.00 55.25 106 LEU A N 1
ATOM 815 C CA . LEU A 1 106 ? -14.351 -0.271 23.686 1.00 55.25 106 LEU A CA 1
ATOM 816 C C . LEU A 1 106 ? -13.582 -1.520 23.223 1.00 55.25 106 LEU A C 1
ATOM 818 O O . LEU A 1 106 ? -13.134 -2.340 24.024 1.00 55.25 106 LEU A O 1
ATOM 822 N N . ALA A 1 107 ? -13.380 -1.610 21.909 1.00 52.94 107 ALA A N 1
ATOM 823 C CA . ALA A 1 107 ? -12.508 -2.576 21.256 1.00 52.94 107 ALA A CA 1
ATOM 824 C C . ALA A 1 107 ? -11.023 -2.389 21.662 1.00 52.94 107 ALA A C 1
ATOM 826 O O . ALA A 1 107 ? -10.579 -1.256 21.900 1.00 52.94 107 ALA A O 1
ATOM 827 N N . PRO A 1 108 ? -10.223 -3.475 21.686 1.00 53.81 108 PRO A N 1
ATOM 828 C CA . PRO A 1 108 ? -8.845 -3.492 22.199 1.00 53.81 108 PRO A CA 1
ATOM 829 C C . PRO A 1 108 ? -7.821 -2.663 21.398 1.00 53.81 108 PRO A C 1
ATOM 831 O O . PRO A 1 108 ? -6.665 -2.579 21.803 1.00 53.81 108 PRO A O 1
ATOM 834 N N . ASN A 1 109 ? -8.208 -2.046 20.278 1.00 50.31 109 ASN A N 1
ATOM 835 C CA . ASN A 1 109 ? -7.343 -1.241 19.405 1.00 50.31 109 ASN A CA 1
ATOM 836 C C . ASN A 1 109 ? -7.513 0.284 19.584 1.00 50.31 109 ASN A C 1
ATOM 838 O O . ASN A 1 109 ? -7.008 1.066 18.777 1.00 50.31 109 ASN A O 1
ATOM 842 N N . THR A 1 110 ? -8.211 0.722 20.632 1.00 49.59 110 THR A N 1
ATOM 843 C CA . THR A 1 110 ? -8.440 2.146 20.908 1.00 49.59 110 THR A CA 1
ATOM 844 C C . THR A 1 110 ? -7.318 2.688 21.798 1.00 49.59 110 THR A C 1
ATOM 846 O O . THR A 1 110 ? -7.156 2.250 22.936 1.00 49.59 110 THR A O 1
ATOM 849 N N . SER A 1 111 ? -6.521 3.638 21.295 1.00 49.75 111 SER A N 1
ATOM 850 C CA . SER A 1 111 ? -5.521 4.334 22.121 1.00 49.75 111 SER A CA 1
ATOM 851 C C . SER A 1 111 ? -6.219 5.169 23.201 1.00 49.75 111 SER A C 1
ATOM 853 O O . SER A 1 111 ? -7.343 5.624 22.990 1.00 49.75 111 SER A O 1
ATOM 855 N N . ALA A 1 112 ? -5.550 5.423 24.331 1.00 46.97 112 ALA A N 1
ATOM 856 C CA . ALA A 1 112 ? -6.091 6.144 25.496 1.00 46.97 112 ALA A CA 1
ATOM 857 C C . ALA A 1 112 ? -6.660 7.553 25.186 1.00 46.97 112 ALA A C 1
ATOM 859 O O . ALA A 1 112 ? -7.359 8.128 26.013 1.00 46.97 112 ALA A O 1
ATOM 860 N N . GLU A 1 113 ? -6.399 8.092 23.990 1.00 54.25 113 GLU A N 1
ATOM 861 C CA . GLU A 1 113 ? -6.943 9.355 23.468 1.00 54.25 113 GLU A CA 1
ATOM 862 C C . GLU A 1 113 ? -8.193 9.188 22.573 1.00 54.25 113 GLU A C 1
ATOM 864 O O . GLU A 1 113 ? -8.566 10.119 21.862 1.00 54.25 113 GLU A O 1
ATOM 869 N N . GLY A 1 114 ? -8.829 8.011 22.540 1.00 53.72 114 GLY A N 1
ATOM 870 C CA . GLY A 1 114 ? -9.997 7.755 21.680 1.00 53.72 114 GLY A CA 1
ATOM 871 C C . GLY A 1 114 ? -9.658 7.677 20.185 1.00 53.72 114 GLY A C 1
ATOM 872 O O . GLY A 1 114 ? -10.523 7.865 19.332 1.00 53.72 114 GLY A O 1
ATOM 873 N N . ARG A 1 115 ? -8.386 7.426 19.852 1.00 59.34 115 ARG A N 1
ATOM 874 C CA . ARG A 1 115 ? -7.902 7.301 18.471 1.00 59.34 115 ARG A CA 1
ATOM 875 C C . ARG A 1 115 ? -7.884 5.838 18.050 1.00 59.34 115 ARG A C 1
ATOM 877 O O . ARG A 1 115 ? -7.281 5.014 18.743 1.00 59.34 115 ARG A O 1
ATOM 884 N N . ARG A 1 116 ? -8.488 5.541 16.898 1.00 67.12 116 ARG A N 1
ATOM 885 C CA . ARG A 1 116 ? -8.335 4.254 16.207 1.00 67.12 116 ARG A CA 1
ATOM 886 C C . ARG A 1 116 ? -7.230 4.358 15.160 1.00 67.12 116 ARG A C 1
ATOM 888 O O . ARG A 1 116 ? -7.150 5.350 14.432 1.00 67.12 116 ARG A O 1
ATOM 895 N N . ILE A 1 117 ? -6.366 3.348 15.121 1.00 71.19 117 ILE A N 1
ATOM 896 C CA . ILE A 1 117 ? -5.247 3.253 14.180 1.00 71.19 117 ILE A CA 1
ATOM 897 C C . ILE A 1 117 ? -5.515 2.065 13.263 1.00 71.19 117 ILE A C 1
ATOM 899 O O . ILE A 1 117 ? -5.635 0.948 13.755 1.00 71.19 117 ILE A O 1
ATOM 903 N N . LEU A 1 118 ? -5.564 2.318 11.956 1.00 75.25 118 LEU A N 1
ATOM 904 C CA . LEU A 1 118 ? -5.591 1.294 10.920 1.00 75.25 118 LEU A CA 1
ATOM 905 C C . LEU A 1 118 ? -4.179 1.146 10.344 1.00 75.25 118 LEU A C 1
ATOM 907 O O . LEU A 1 118 ? -3.659 2.066 9.707 1.00 75.25 118 LEU A O 1
ATOM 911 N N . SER A 1 119 ? -3.542 0.005 10.586 1.00 74.50 119 SER A N 1
ATOM 912 C CA . SER A 1 119 ? -2.180 -0.301 10.154 1.00 74.50 119 SER A CA 1
ATOM 913 C C . SER A 1 119 ? -2.186 -1.172 8.903 1.00 74.50 119 SER A C 1
ATOM 915 O O . SER A 1 119 ? -2.599 -2.330 8.916 1.00 74.50 119 SER A O 1
ATOM 917 N N . VAL A 1 120 ? -1.668 -0.626 7.809 1.00 77.00 120 VAL A N 1
ATOM 918 C CA . VAL A 1 120 ? -1.499 -1.329 6.540 1.00 77.00 120 VAL A CA 1
ATOM 919 C C . VAL A 1 120 ? -0.017 -1.518 6.295 1.00 77.00 120 VAL A C 1
ATOM 921 O O . VAL A 1 120 ? 0.738 -0.553 6.164 1.00 77.00 120 VAL A O 1
ATOM 924 N N . ALA A 1 121 ? 0.410 -2.768 6.181 1.00 71.12 121 ALA A N 1
ATOM 925 C CA . ALA A 1 121 ? 1.771 -3.081 5.806 1.00 71.12 121 ALA A CA 1
ATOM 926 C C . ALA A 1 121 ? 1.846 -3.625 4.392 1.00 71.12 121 ALA A C 1
ATOM 928 O O . ALA A 1 121 ? 1.098 -4.517 3.989 1.00 71.12 121 ALA A O 1
ATOM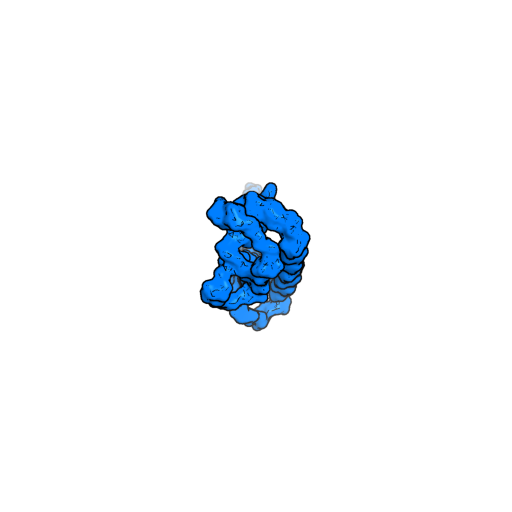 929 N N . ALA A 1 122 ? 2.857 -3.172 3.673 1.00 71.12 122 ALA A N 1
ATOM 930 C CA . ALA A 1 122 ? 3.208 -3.761 2.408 1.00 71.12 122 ALA A CA 1
ATOM 931 C C . ALA A 1 122 ? 4.667 -4.188 2.390 1.00 71.12 122 ALA A C 1
ATOM 933 O O . ALA A 1 122 ? 5.556 -3.524 2.933 1.00 71.12 122 ALA A O 1
ATOM 934 N N . PHE A 1 123 ? 4.901 -5.350 1.800 1.00 55.22 123 PHE A N 1
ATOM 935 C CA . PHE A 1 123 ? 6.219 -5.942 1.725 1.00 55.22 123 PHE A CA 1
ATOM 936 C C . PHE A 1 123 ? 6.895 -5.548 0.405 1.00 55.22 123 PHE A C 1
ATOM 938 O O . PHE A 1 123 ? 6.525 -6.089 -0.635 1.00 55.22 123 PHE A O 1
ATOM 945 N N . VAL A 1 124 ? 7.885 -4.645 0.473 1.00 58.12 124 VAL A N 1
ATOM 946 C CA . VAL A 1 124 ? 8.933 -4.364 -0.538 1.00 58.12 124 VAL A CA 1
ATOM 947 C C . VAL A 1 124 ? 10.074 -3.628 0.158 1.00 58.12 124 VAL A C 1
ATOM 949 O O . VAL A 1 124 ? 9.793 -2.841 1.063 1.00 58.12 124 VAL A O 1
ATOM 952 N N . PRO A 1 125 ? 11.329 -3.779 -0.297 1.00 48.12 125 PRO A N 1
ATOM 953 C CA . PRO A 1 125 ? 12.411 -2.930 0.165 1.00 48.12 125 PRO A CA 1
ATOM 954 C C . PRO A 1 125 ? 12.167 -1.415 0.091 1.00 48.12 125 PRO A C 1
ATOM 956 O O . PRO A 1 125 ? 12.834 -0.745 0.856 1.00 48.12 125 PRO A O 1
ATOM 959 N N . GLU A 1 126 ? 11.267 -0.840 -0.736 1.00 50.72 126 GLU A N 1
ATOM 960 C CA . GLU A 1 126 ? 11.219 0.639 -0.841 1.00 50.72 126 GLU A CA 1
ATOM 961 C C . GLU A 1 126 ? 10.032 1.306 -1.593 1.00 50.72 126 GLU A C 1
ATOM 963 O O . GLU A 1 126 ? 10.136 2.482 -1.922 1.00 50.72 126 GLU A O 1
ATOM 968 N N . VAL A 1 127 ? 8.915 0.625 -1.909 1.00 52.56 127 VAL A N 1
ATOM 969 C CA . VAL A 1 127 ? 7.991 1.077 -2.994 1.00 52.56 127 VAL A CA 1
ATOM 970 C C . VAL A 1 127 ? 6.715 1.834 -2.610 1.00 52.56 127 VAL A C 1
ATOM 972 O O . VAL A 1 127 ? 6.248 2.646 -3.401 1.00 52.56 127 VAL A O 1
ATOM 975 N N . ILE A 1 128 ? 6.138 1.662 -1.422 1.00 48.88 128 ILE A N 1
ATOM 976 C CA . ILE A 1 128 ? 4.747 2.124 -1.223 1.00 48.88 128 ILE A CA 1
ATOM 977 C C . ILE A 1 128 ? 4.603 3.522 -0.621 1.00 48.88 128 ILE A C 1
ATOM 979 O O . ILE A 1 128 ? 3.632 4.217 -0.920 1.00 48.88 128 ILE A O 1
ATOM 983 N N . THR A 1 129 ? 5.579 4.000 0.146 1.00 45.84 129 THR A N 1
ATOM 984 C CA . THR A 1 129 ? 5.446 5.276 0.867 1.00 45.84 129 THR A CA 1
ATOM 985 C C . THR A 1 129 ? 5.445 6.496 -0.064 1.00 45.84 129 THR A C 1
ATOM 987 O O . THR A 1 129 ? 4.898 7.539 0.288 1.00 45.84 129 THR A O 1
ATOM 990 N N . GLY A 1 130 ? 6.032 6.382 -1.262 1.00 42.94 130 GLY A N 1
ATOM 991 C CA . GLY A 1 130 ? 6.103 7.478 -2.234 1.00 42.94 130 GLY A CA 1
ATOM 992 C C . GLY A 1 130 ? 4.922 7.559 -3.195 1.00 42.94 130 GLY A C 1
ATOM 993 O O . GLY A 1 130 ? 4.479 8.657 -3.528 1.00 42.94 130 GLY A O 1
ATOM 994 N N . VAL A 1 131 ? 4.390 6.412 -3.623 1.00 44.31 131 VAL A N 1
ATOM 995 C CA . VAL A 1 131 ? 3.363 6.348 -4.676 1.00 44.31 131 VAL A CA 1
ATOM 996 C C . VAL A 1 131 ? 2.057 7.004 -4.220 1.00 44.31 131 VAL A C 1
ATOM 998 O O . VAL A 1 131 ? 1.500 7.818 -4.952 1.00 44.31 131 VAL A O 1
ATOM 1001 N N . TRP A 1 132 ? 1.635 6.780 -2.974 1.00 43.38 132 TRP A N 1
ATOM 1002 C CA . TRP A 1 132 ? 0.408 7.371 -2.426 1.00 43.38 132 TRP A CA 1
ATOM 1003 C C . TRP A 1 132 ? 0.486 8.888 -2.208 1.00 43.38 132 TRP A C 1
ATOM 1005 O O . TRP A 1 132 ? -0.511 9.586 -2.378 1.00 43.38 132 TRP A O 1
ATOM 1015 N N . ARG A 1 133 ? 1.669 9.431 -1.886 1.00 41.44 133 ARG A N 1
ATOM 1016 C CA . ARG A 1 133 ? 1.847 10.880 -1.683 1.00 41.44 133 ARG A CA 1
ATOM 1017 C C . ARG A 1 133 ? 1.759 11.673 -2.990 1.00 41.44 133 ARG A C 1
ATOM 1019 O O . ARG A 1 133 ? 1.385 12.838 -2.960 1.00 41.44 133 ARG A O 1
ATOM 1026 N N . LEU A 1 134 ? 2.108 11.045 -4.112 1.00 40.56 134 LEU A N 1
ATOM 1027 C CA . LEU A 1 134 ? 2.190 11.678 -5.431 1.00 40.56 134 LEU A CA 1
ATOM 1028 C C . LEU A 1 134 ? 1.009 11.352 -6.364 1.00 40.56 134 LEU A C 1
ATOM 1030 O O . LEU A 1 134 ? 0.920 11.948 -7.429 1.00 40.56 134 LEU A O 1
ATOM 1034 N N . LEU A 1 135 ? 0.128 10.407 -6.016 1.00 41.75 135 LEU A N 1
ATOM 1035 C CA . LEU A 1 135 ? -1.129 10.179 -6.752 1.00 41.75 135 LEU A CA 1
ATOM 1036 C C . LEU A 1 135 ? -2.217 11.212 -6.403 1.00 41.75 135 LEU A C 1
ATOM 1038 O O . LEU A 1 135 ? -3.225 11.295 -7.095 1.00 41.75 135 LEU A O 1
ATOM 1042 N N . ARG A 1 136 ? -2.010 12.021 -5.355 1.00 41.75 136 ARG A N 1
ATOM 1043 C CA . ARG A 1 136 ? -2.894 13.135 -4.967 1.00 41.75 136 ARG A CA 1
ATOM 1044 C C . ARG A 1 136 ? -2.244 14.526 -5.092 1.00 41.75 136 ARG A C 1
ATOM 1046 O O . ARG A 1 136 ? -2.798 15.483 -4.559 1.00 41.75 136 ARG A O 1
ATOM 1053 N N . SER A 1 137 ? -1.087 14.639 -5.758 1.00 42.03 137 SER A N 1
ATOM 1054 C CA . SER A 1 137 ? -0.427 15.916 -6.103 1.00 42.03 137 SER A CA 1
ATOM 1055 C C . SER A 1 137 ? -0.490 16.164 -7.602 1.00 42.03 137 SER A C 1
ATOM 1057 O O . SER A 1 137 ? -0.836 17.292 -7.997 1.00 42.03 137 SER A O 1
#

Organism: NCBI:txid314043

Sequence (137 aa):
MATTIAPLGTNDNMSPLLLPTLILLLTSHAHTPPLHPPPDLKFNLRTIENPPKIIRDSHTGVSKRLRDHLLHYDDFVALIDHVETQILAMVVDDISALTPDSASDLAPNTSAEGRRILSVAAFVPEVITGVWRLLRS

Secondary structure (DSSP, 8-state):
-----PPPP------------EEEEEEEE-SSSPPSSPPSEEEEGGGSPPPPHHHHHH--TTSHHHHHHHTT-HHHHHHHHHHHHHHHHHHHHHHHHTSGGGTT---TTEETTTEEEEEEEEESSS-HHHHHHHS--